Protein AF-A0A9D8LK08-F1 (afdb_monomer)

Sequence (151 aa):
MNMELPARPKPGSAIVRPTIADCDIHPCLAKPSDILPYLPKRWQDHAMTYGMLPRHGYQSGPAYPKGQPDAARLDSWPPDGRPGSDLSFMQAQHLDANQVELGIMTVIAPAAGAAQNLDYSAALARALNEWQVAEWASKDSRLKASIVIPY

Structure (mmCIF, N/CA/C/O backbone):
data_AF-A0A9D8LK08-F1
#
_entry.id   AF-A0A9D8LK08-F1
#
loop_
_atom_site.group_PDB
_atom_site.id
_atom_site.type_symbol
_atom_site.label_atom_id
_atom_site.label_alt_id
_atom_site.label_comp_id
_atom_site.label_asym_id
_atom_site.label_entity_id
_atom_site.label_seq_id
_atom_site.pdbx_PDB_ins_code
_atom_site.Cartn_x
_atom_site.Cartn_y
_atom_site.Cartn_z
_atom_site.occupancy
_atom_site.B_iso_or_equiv
_atom_site.auth_seq_id
_atom_site.auth_comp_id
_atom_site.auth_asym_id
_atom_site.auth_atom_id
_atom_site.pdbx_PDB_model_num
ATOM 1 N N . MET A 1 1 ? -54.501 11.574 -9.245 1.00 49.50 1 MET A N 1
ATOM 2 C CA . MET A 1 1 ? -54.710 10.518 -8.234 1.00 49.50 1 MET A CA 1
ATOM 3 C C . MET A 1 1 ? -53.432 10.452 -7.416 1.00 49.50 1 MET A C 1
ATOM 5 O O . MET A 1 1 ? -52.406 10.098 -7.978 1.00 49.50 1 MET A O 1
ATOM 9 N N . ASN A 1 2 ? -53.456 10.920 -6.168 1.00 53.38 2 ASN A N 1
ATOM 10 C CA . ASN A 1 2 ? -52.272 10.924 -5.305 1.00 53.38 2 ASN A CA 1
ATOM 11 C C . ASN A 1 2 ? -52.217 9.588 -4.560 1.00 53.38 2 ASN A C 1
ATOM 13 O O . ASN A 1 2 ? -53.196 9.207 -3.926 1.00 53.38 2 ASN A O 1
ATOM 17 N N . MET A 1 3 ? -51.102 8.872 -4.687 1.00 61.22 3 MET A N 1
ATOM 18 C CA . MET A 1 3 ? -50.836 7.650 -3.930 1.00 61.22 3 MET A CA 1
ATOM 19 C C . MET A 1 3 ? -50.232 8.044 -2.582 1.00 61.22 3 MET A C 1
ATOM 21 O O . MET A 1 3 ? -49.134 8.599 -2.543 1.00 61.22 3 MET A O 1
ATOM 25 N N . GLU A 1 4 ? -50.935 7.768 -1.486 1.00 71.44 4 GLU A N 1
ATOM 26 C CA . GLU A 1 4 ? -50.334 7.831 -0.155 1.00 71.44 4 GLU A CA 1
ATOM 27 C C . GLU A 1 4 ? -49.356 6.664 0.003 1.00 71.44 4 GLU A C 1
ATOM 29 O O . GLU A 1 4 ? -49.727 5.494 -0.107 1.00 71.44 4 GLU A O 1
ATOM 34 N N . LEU A 1 5 ? -48.080 6.982 0.230 1.00 72.38 5 LEU A N 1
ATOM 35 C CA . LEU A 1 5 ? -47.084 5.980 0.587 1.00 72.38 5 LEU A CA 1
ATOM 36 C C . LEU A 1 5 ? -47.314 5.561 2.048 1.00 72.38 5 LEU A C 1
ATOM 38 O O . LEU A 1 5 ? -47.399 6.435 2.914 1.00 72.38 5 LEU A O 1
ATOM 42 N N . PRO A 1 6 ? -47.386 4.254 2.356 1.00 72.75 6 PRO A N 1
ATOM 43 C CA . PRO A 1 6 ? -47.571 3.797 3.724 1.00 72.75 6 PRO A CA 1
ATOM 44 C C . PRO A 1 6 ? -46.397 4.244 4.601 1.00 72.75 6 PRO A C 1
ATOM 46 O O . PRO A 1 6 ? -45.227 4.124 4.222 1.00 72.75 6 PRO A O 1
ATOM 49 N N . ALA A 1 7 ? -46.716 4.758 5.790 1.00 73.56 7 ALA A N 1
ATOM 50 C CA . ALA A 1 7 ? -45.722 5.197 6.757 1.00 73.56 7 ALA A CA 1
ATOM 51 C C . ALA A 1 7 ? -44.810 4.023 7.141 1.00 73.56 7 ALA A C 1
ATOM 53 O O . ALA A 1 7 ? -45.258 3.013 7.688 1.00 73.56 7 ALA A O 1
ATOM 54 N N . ARG A 1 8 ? -43.512 4.154 6.847 1.00 76.75 8 ARG A N 1
ATOM 55 C CA . ARG A 1 8 ? -42.510 3.160 7.240 1.00 76.75 8 ARG A CA 1
ATOM 56 C C . ARG A 1 8 ? -42.456 3.112 8.775 1.00 76.75 8 ARG A C 1
ATOM 58 O O . ARG A 1 8 ? -42.359 4.182 9.385 1.00 76.75 8 ARG A O 1
ATOM 65 N N . PRO A 1 9 ? -42.500 1.927 9.410 1.00 71.62 9 PRO A N 1
ATOM 66 C CA . PRO A 1 9 ? -42.365 1.823 10.856 1.00 71.62 9 PRO A CA 1
ATOM 67 C C . PRO A 1 9 ? -41.072 2.511 11.287 1.00 71.62 9 PRO A C 1
ATOM 69 O O . PRO A 1 9 ? -40.002 2.199 10.760 1.00 71.62 9 PRO A O 1
ATOM 72 N N . LYS A 1 10 ? -41.164 3.465 12.218 1.00 68.62 10 LYS A N 1
ATOM 73 C CA . LYS A 1 10 ? -39.965 4.022 12.844 1.00 68.62 10 LYS A CA 1
ATOM 74 C C . LYS A 1 10 ? -39.321 2.888 13.645 1.00 68.62 10 LYS A C 1
ATOM 76 O O . LYS A 1 10 ? -40.008 2.330 14.505 1.00 68.62 10 LYS A O 1
ATOM 81 N N . PRO A 1 11 ? -38.058 2.517 13.372 1.00 70.38 11 PRO A N 1
ATOM 82 C CA . PRO A 1 11 ? -37.368 1.574 14.231 1.00 70.38 11 PRO A CA 1
ATOM 83 C C . PRO A 1 11 ? -37.408 2.108 15.667 1.00 70.38 11 PRO A C 1
ATOM 85 O O . PRO A 1 11 ? -37.298 3.318 15.885 1.00 70.38 11 PRO A O 1
ATOM 88 N N . GLY A 1 12 ? -37.619 1.214 16.636 1.00 71.62 12 GLY A N 1
ATOM 89 C CA . GLY A 1 12 ? -37.541 1.572 18.050 1.00 71.62 12 GLY A CA 1
ATOM 90 C C . GLY A 1 12 ? -36.195 2.228 18.362 1.00 71.62 12 GLY A C 1
ATOM 91 O O . GLY A 1 12 ? -35.206 1.972 17.676 1.00 71.62 12 GLY A O 1
ATOM 92 N N . SER A 1 13 ? -36.167 3.090 19.381 1.00 70.38 13 SER A N 1
ATOM 93 C CA . SER A 1 13 ? -34.945 3.760 19.832 1.00 70.38 13 SER A CA 1
ATOM 94 C C . SER A 1 13 ? -33.899 2.718 20.241 1.00 70.38 13 SER A C 1
ATOM 96 O O . SER A 1 13 ? -33.948 2.174 21.343 1.00 70.38 13 SER A O 1
ATOM 98 N N . ALA A 1 14 ? -32.987 2.391 19.329 1.00 75.88 14 ALA A N 1
ATOM 99 C CA . ALA A 1 14 ? -3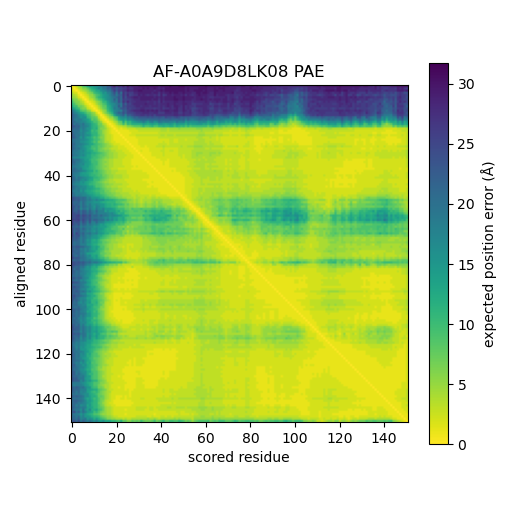1.812 1.594 19.626 1.00 75.88 14 ALA A CA 1
ATOM 100 C C . ALA A 1 14 ? -30.753 2.521 20.225 1.00 75.88 14 ALA A C 1
ATOM 102 O O . ALA A 1 14 ? -30.534 3.628 19.729 1.00 75.88 14 ALA A O 1
ATOM 103 N N . ILE A 1 15 ? -30.075 2.069 21.279 1.00 75.69 15 ILE A N 1
ATOM 104 C CA . ILE A 1 15 ? -28.880 2.754 21.769 1.00 75.69 15 ILE A CA 1
ATOM 105 C C . ILE A 1 15 ? -27.794 2.554 20.709 1.00 75.69 15 ILE A C 1
ATOM 107 O O . ILE A 1 15 ? -27.176 1.495 20.632 1.00 75.69 15 ILE A O 1
ATOM 111 N N . VAL A 1 16 ? -27.592 3.564 19.866 1.00 75.44 16 VAL A N 1
ATOM 112 C CA . VAL A 1 16 ? -26.506 3.599 18.885 1.00 75.44 16 VAL A CA 1
ATOM 113 C C . VAL A 1 16 ? -25.291 4.200 19.578 1.00 75.44 16 VAL A C 1
ATOM 115 O O . VAL A 1 16 ? -25.332 5.348 20.021 1.00 75.44 16 VAL A O 1
ATOM 118 N N . ARG A 1 17 ? -24.206 3.430 19.687 1.00 78.81 17 ARG A N 1
ATOM 119 C CA . ARG A 1 17 ? -22.899 3.999 20.027 1.00 78.81 17 ARG A CA 1
ATOM 120 C C . ARG A 1 17 ? -22.286 4.537 18.734 1.00 78.81 17 ARG A C 1
ATOM 122 O O . ARG A 1 17 ? -22.195 3.765 17.781 1.00 78.81 17 ARG A O 1
ATOM 129 N N . PRO A 1 18 ? -21.927 5.827 18.655 1.00 81.81 18 PRO A N 1
ATOM 130 C CA . PRO A 1 18 ? -21.263 6.353 17.472 1.00 81.81 18 PRO A CA 1
ATOM 131 C C . PRO A 1 18 ? -19.904 5.665 17.303 1.00 81.81 18 PRO A C 1
ATOM 133 O O . PRO A 1 18 ? -19.129 5.587 18.252 1.00 81.81 18 PRO A O 1
ATOM 136 N N . THR A 1 19 ? -19.646 5.164 16.099 1.00 88.81 19 THR A N 1
ATOM 137 C CA . THR A 1 19 ? -18.379 4.546 15.683 1.00 88.81 19 THR A CA 1
ATOM 138 C C . THR A 1 19 ? -17.724 5.408 14.611 1.00 88.81 19 THR A C 1
ATOM 140 O O . THR A 1 19 ? -18.429 6.082 13.854 1.00 88.81 19 THR A O 1
ATOM 143 N N . ILE A 1 20 ? -16.396 5.364 14.497 1.00 96.50 20 ILE A N 1
ATOM 144 C CA . ILE A 1 20 ? -15.676 6.089 13.445 1.00 96.50 20 ILE A CA 1
ATOM 145 C C . ILE A 1 20 ? -15.442 5.169 12.246 1.00 96.50 20 ILE A C 1
ATOM 147 O O . ILE A 1 20 ? -14.904 4.069 12.378 1.00 96.50 20 ILE A O 1
ATOM 151 N N . ALA A 1 21 ? -15.850 5.647 11.072 1.00 97.62 21 ALA A N 1
ATOM 152 C CA . ALA A 1 21 ? -15.441 5.100 9.789 1.00 97.62 21 ALA A CA 1
ATOM 153 C C . A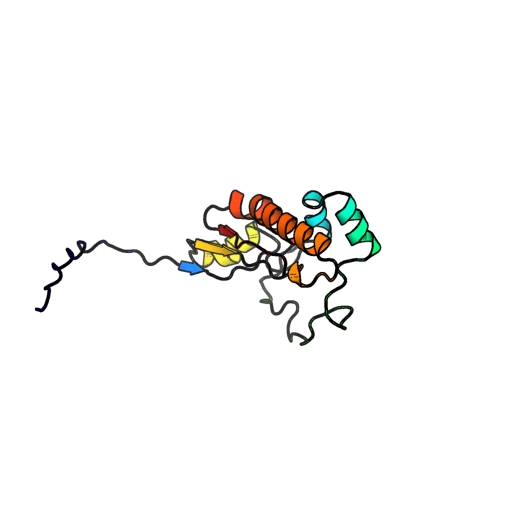LA A 1 21 ? -14.478 6.094 9.132 1.00 97.62 21 ALA A C 1
ATOM 155 O O . ALA A 1 21 ? -14.876 7.217 8.818 1.00 97.62 21 ALA A O 1
ATOM 156 N N . ASP A 1 22 ? -13.224 5.691 8.956 1.00 98.25 22 ASP A N 1
ATOM 157 C CA . ASP A 1 22 ? -12.233 6.458 8.213 1.00 98.25 22 ASP A CA 1
ATOM 158 C C . ASP A 1 22 ? -12.238 6.006 6.752 1.00 98.25 22 ASP A C 1
ATOM 160 O O . ASP A 1 22 ? -12.016 4.834 6.440 1.00 98.25 22 ASP A O 1
ATOM 164 N N . CYS A 1 23 ? -12.533 6.939 5.854 1.00 98.06 23 CYS A N 1
ATOM 165 C CA . CYS A 1 23 ? -12.667 6.667 4.432 1.00 98.06 23 CYS A CA 1
ATOM 166 C C . CYS A 1 23 ? -11.354 6.821 3.652 1.00 98.06 23 CYS A C 1
ATOM 168 O O . CYS A 1 23 ? -11.384 6.600 2.442 1.00 98.06 23 CYS A O 1
ATOM 170 N N . ASP A 1 24 ? -10.246 7.222 4.289 1.00 97.81 24 ASP A N 1
ATOM 171 C CA . ASP A 1 24 ? -9.008 7.533 3.570 1.00 97.81 24 ASP A CA 1
ATOM 172 C C . ASP A 1 24 ? -7.732 7.238 4.377 1.00 97.81 24 ASP A C 1
ATOM 174 O O . ASP A 1 24 ? -7.049 8.122 4.895 1.00 97.81 24 ASP A O 1
ATOM 178 N N . ILE A 1 25 ? -7.391 5.954 4.473 1.00 98.00 25 ILE A N 1
ATOM 179 C CA . ILE A 1 25 ? -6.169 5.475 5.121 1.00 98.00 25 ILE A CA 1
ATOM 180 C C . ILE A 1 25 ? -5.134 5.137 4.053 1.00 98.00 25 ILE A C 1
ATOM 182 O O . ILE A 1 25 ? -5.404 4.344 3.161 1.00 98.00 25 ILE A O 1
ATOM 186 N N . HIS A 1 26 ? -3.912 5.651 4.165 1.00 97.06 26 HIS A N 1
ATOM 187 C CA . HIS A 1 26 ? -2.857 5.407 3.176 1.00 97.06 26 HIS A CA 1
ATOM 188 C C . HIS A 1 26 ? -1.802 4.417 3.684 1.00 97.06 26 HIS A C 1
ATOM 190 O O . HIS A 1 26 ? -0.784 4.847 4.236 1.00 97.06 26 HIS A O 1
ATOM 196 N N . PRO A 1 27 ? -1.984 3.097 3.496 1.00 96.50 27 PRO A N 1
ATOM 197 C CA . PRO A 1 27 ? -0.879 2.173 3.669 1.00 96.50 27 PRO A CA 1
ATOM 198 C C . PRO A 1 27 ? 0.151 2.387 2.552 1.00 96.50 27 PRO A C 1
ATOM 200 O O . PRO A 1 27 ? -0.194 2.676 1.401 1.00 96.50 27 PRO A O 1
ATOM 203 N N . CYS A 1 28 ? 1.427 2.224 2.880 1.00 95.00 28 CYS A N 1
ATOM 204 C CA . CYS A 1 28 ? 2.519 2.304 1.919 1.00 95.00 28 CYS A CA 1
ATOM 205 C C . CYS A 1 28 ? 3.497 1.136 2.080 1.00 95.00 28 CYS A C 1
ATOM 207 O O . CYS A 1 28 ? 3.541 0.463 3.106 1.00 95.00 28 CYS A O 1
ATOM 209 N N . LEU A 1 29 ? 4.285 0.875 1.039 1.00 94.94 29 LEU A N 1
ATOM 210 C CA . LEU A 1 29 ? 5.372 -0.098 1.118 1.00 94.94 29 LEU A CA 1
ATOM 211 C C . LEU A 1 29 ? 6.487 0.459 2.014 1.00 94.94 29 LEU A C 1
ATOM 213 O O . LEU A 1 29 ? 6.890 1.613 1.836 1.00 94.94 29 LEU A O 1
ATOM 217 N N . ALA A 1 30 ? 7.036 -0.360 2.915 1.00 93.12 30 ALA A N 1
ATOM 218 C CA . ALA A 1 30 ? 8.200 0.032 3.711 1.00 93.12 30 ALA A CA 1
ATOM 219 C C . ALA A 1 30 ? 9.427 0.225 2.811 1.00 93.12 30 ALA A C 1
ATOM 221 O O . ALA A 1 30 ? 10.182 1.189 2.959 1.00 93.12 30 ALA A O 1
ATOM 222 N N . LYS A 1 31 ? 9.595 -0.664 1.825 1.00 92.44 31 LYS A N 1
ATOM 223 C CA . LYS A 1 31 ? 10.636 -0.602 0.799 1.00 92.44 31 LYS A CA 1
ATOM 224 C C . LYS A 1 31 ? 10.032 -0.832 -0.587 1.00 92.44 31 LYS A C 1
ATOM 226 O O . LYS A 1 31 ? 9.123 -1.645 -0.737 1.00 92.44 31 LYS A O 1
ATOM 231 N N . PRO A 1 32 ? 10.586 -0.222 -1.651 1.00 90.88 32 PRO A N 1
ATOM 232 C CA . PRO A 1 32 ? 10.135 -0.496 -3.018 1.00 90.88 32 PRO A CA 1
ATOM 233 C C . PRO A 1 32 ? 10.175 -1.983 -3.403 1.00 90.88 32 PRO A C 1
ATOM 235 O O . PRO A 1 32 ? 9.377 -2.422 -4.223 1.00 90.88 32 PRO A O 1
ATOM 238 N N . SER A 1 33 ? 11.082 -2.766 -2.810 1.00 93.19 33 SER A N 1
ATOM 239 C CA . SER A 1 33 ? 11.215 -4.209 -3.042 1.00 93.19 33 SER A CA 1
ATOM 240 C C . SER A 1 33 ? 10.048 -5.045 -2.513 1.00 93.19 33 SER A C 1
ATOM 242 O O . SER A 1 33 ? 9.878 -6.176 -2.961 1.00 93.19 33 SER A O 1
ATOM 244 N N . ASP A 1 34 ? 9.241 -4.518 -1.591 1.00 95.31 34 ASP A N 1
ATOM 245 C CA . ASP A 1 34 ? 8.199 -5.293 -0.903 1.00 95.31 34 ASP A CA 1
ATOM 246 C C . ASP A 1 34 ? 7.040 -5.673 -1.835 1.00 95.31 34 ASP A C 1
ATOM 248 O O . ASP A 1 34 ? 6.278 -6.590 -1.547 1.00 95.31 34 A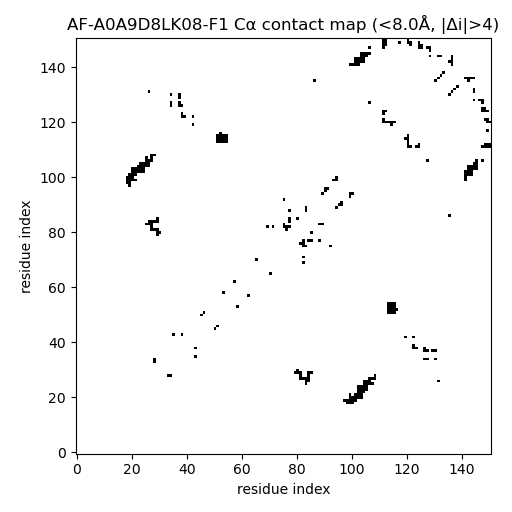SP A O 1
ATOM 252 N N . ILE A 1 35 ? 6.938 -5.019 -2.996 1.00 96.44 35 ILE A N 1
ATOM 253 C CA . ILE A 1 35 ? 5.960 -5.371 -4.030 1.00 96.44 35 ILE A CA 1
ATOM 254 C C . ILE A 1 35 ? 6.410 -6.544 -4.910 1.00 96.44 35 ILE A C 1
ATOM 256 O O . ILE A 1 35 ? 5.585 -7.168 -5.576 1.00 96.44 35 ILE A O 1
ATOM 260 N N . LEU A 1 36 ? 7.712 -6.857 -4.944 1.00 96.56 36 LEU A N 1
ATOM 261 C CA . LEU A 1 36 ? 8.272 -7.856 -5.859 1.00 96.56 36 LEU A CA 1
ATOM 262 C C . LEU A 1 36 ? 7.649 -9.255 -5.703 1.00 96.56 36 LEU A C 1
ATOM 264 O O . LEU A 1 36 ? 7.364 -9.855 -6.741 1.00 96.56 36 LEU A O 1
ATOM 268 N N . PRO A 1 37 ? 7.369 -9.772 -4.486 1.00 98.12 37 PRO A N 1
ATOM 269 C CA . PRO A 1 37 ? 6.707 -11.071 -4.315 1.00 98.12 37 PRO A CA 1
ATOM 270 C C . PRO A 1 37 ? 5.328 -11.161 -4.984 1.00 98.12 37 PRO A C 1
ATOM 272 O O . PRO A 1 37 ? 4.892 -12.249 -5.350 1.00 98.12 37 PRO A O 1
ATOM 275 N N . TYR A 1 38 ? 4.666 -10.019 -5.182 1.00 98.25 38 TYR A N 1
ATOM 276 C CA . TYR A 1 38 ? 3.328 -9.908 -5.763 1.00 98.25 38 TYR A CA 1
ATOM 277 C C . TYR A 1 38 ? 3.350 -9.659 -7.281 1.00 98.25 38 TYR A C 1
ATOM 279 O O . TYR A 1 38 ? 2.305 -9.663 -7.935 1.00 98.25 38 TYR A O 1
ATOM 287 N N . LEU A 1 39 ? 4.536 -9.461 -7.867 1.00 97.88 39 LEU A N 1
ATOM 288 C CA . LEU A 1 39 ? 4.718 -9.251 -9.301 1.00 97.88 39 LEU A CA 1
ATOM 289 C C . LEU A 1 39 ? 5.146 -10.543 -10.013 1.00 97.88 39 LEU A C 1
ATOM 291 O O . LEU A 1 39 ? 6.054 -11.234 -9.550 1.00 97.88 39 LEU A O 1
ATOM 295 N N . PRO A 1 40 ? 4.598 -10.839 -11.207 1.00 98.06 40 PRO A N 1
ATOM 296 C CA . PRO A 1 40 ? 5.160 -11.855 -12.092 1.00 98.06 40 PRO A CA 1
ATOM 297 C C . PRO A 1 40 ? 6.628 -11.563 -12.432 1.00 98.06 40 PRO A C 1
ATOM 299 O O . PRO A 1 40 ? 6.999 -10.405 -12.626 1.00 98.06 40 PRO A O 1
ATOM 302 N N . LYS A 1 41 ? 7.449 -12.608 -12.607 1.00 97.94 41 LYS A N 1
ATOM 303 C CA . LYS A 1 41 ? 8.903 -12.483 -12.834 1.00 97.94 41 LYS A CA 1
ATOM 304 C C . LYS A 1 41 ? 9.284 -11.474 -13.929 1.00 97.94 41 LYS A C 1
ATOM 306 O O . LYS A 1 41 ? 10.106 -10.601 -13.679 1.00 97.94 41 LYS A O 1
ATOM 311 N N . ARG A 1 42 ? 8.611 -11.502 -15.089 1.00 97.75 42 ARG A N 1
ATOM 312 C CA . ARG A 1 42 ? 8.846 -10.536 -16.186 1.00 97.75 42 ARG A CA 1
ATOM 313 C C . ARG A 1 42 ? 8.726 -9.068 -15.753 1.00 97.75 42 ARG A C 1
ATOM 315 O O . ARG A 1 42 ? 9.393 -8.205 -16.311 1.00 97.75 42 ARG A O 1
ATOM 322 N N . TRP A 1 43 ? 7.852 -8.785 -14.787 1.00 97.56 43 TRP A N 1
ATOM 323 C CA . TRP A 1 43 ? 7.589 -7.437 -14.295 1.00 97.56 43 TRP A CA 1
ATOM 324 C C . TRP A 1 43 ? 8.512 -7.037 -13.160 1.00 97.56 43 TRP A C 1
ATOM 326 O O . TRP A 1 43 ? 8.835 -5.860 -13.054 1.00 97.56 43 TRP A O 1
ATOM 336 N N . GLN A 1 44 ? 9.003 -8.002 -12.384 1.00 97.38 44 GLN A N 1
ATOM 337 C CA . GLN A 1 44 ? 10.141 -7.768 -11.500 1.00 97.38 44 GLN A CA 1
ATOM 338 C C . GLN A 1 44 ? 11.365 -7.336 -12.326 1.00 97.38 44 GLN A C 1
ATOM 340 O O . GLN A 1 44 ? 11.964 -6.306 -12.037 1.00 97.38 44 GLN A O 1
ATOM 345 N N . ASP A 1 45 ? 11.675 -8.063 -13.406 1.00 97.25 45 ASP A N 1
ATOM 346 C CA . ASP A 1 45 ? 12.809 -7.756 -14.292 1.00 97.25 45 ASP A CA 1
ATOM 347 C C . ASP A 1 45 ? 12.650 -6.393 -14.981 1.00 97.25 45 ASP A C 1
ATOM 349 O O . ASP A 1 45 ? 13.593 -5.601 -15.038 1.00 97.25 45 ASP A O 1
ATOM 353 N N . HIS A 1 46 ? 11.437 -6.080 -15.450 1.00 95.50 46 HIS A N 1
ATOM 354 C CA . HIS A 1 46 ? 11.105 -4.760 -15.987 1.00 95.50 46 HIS A CA 1
ATOM 355 C C . HIS A 1 46 ? 11.323 -3.650 -14.952 1.00 95.50 46 HIS A C 1
ATOM 357 O O . HIS A 1 46 ? 12.002 -2.672 -15.251 1.00 95.50 46 HIS A O 1
ATOM 363 N N . ALA A 1 47 ? 10.792 -3.809 -13.736 1.00 93.50 47 ALA A N 1
ATOM 364 C CA . ALA A 1 47 ? 10.919 -2.820 -12.670 1.00 93.50 47 ALA A CA 1
ATOM 365 C C . ALA A 1 47 ? 12.385 -2.584 -12.276 1.00 93.50 47 ALA A C 1
ATOM 367 O O . ALA A 1 47 ? 12.784 -1.442 -12.065 1.00 93.50 47 ALA A O 1
ATOM 368 N N . MET A 1 48 ? 13.199 -3.642 -12.221 1.00 93.62 48 MET A N 1
ATOM 369 C CA . MET A 1 48 ? 14.630 -3.548 -11.912 1.00 93.62 48 MET A CA 1
ATOM 370 C C . MET A 1 48 ? 15.437 -2.882 -13.033 1.00 93.62 48 MET A C 1
ATOM 372 O O . MET A 1 48 ? 16.420 -2.204 -12.754 1.00 93.62 48 MET A O 1
ATOM 376 N N . THR A 1 49 ? 15.026 -3.063 -14.291 1.00 94.19 49 THR A N 1
ATOM 377 C CA . THR A 1 49 ? 15.733 -2.511 -15.459 1.00 94.19 49 THR A CA 1
ATOM 378 C C . THR A 1 49 ? 15.334 -1.062 -15.746 1.00 94.19 49 THR A C 1
ATOM 380 O O . THR A 1 49 ? 16.187 -0.237 -16.062 1.00 94.19 49 THR A O 1
ATOM 383 N N . TYR A 1 50 ? 14.040 -0.745 -15.651 1.00 90.25 50 TYR A N 1
ATOM 384 C CA . TYR A 1 50 ? 13.468 0.517 -16.136 1.00 90.25 50 TYR A CA 1
ATOM 385 C C . TYR A 1 50 ? 12.810 1.369 -15.042 1.00 90.25 50 TYR A C 1
ATOM 387 O O . TYR A 1 50 ? 12.554 2.554 -15.258 1.00 90.25 50 TYR A O 1
ATOM 395 N N . GLY A 1 51 ? 12.519 0.804 -13.868 1.00 87.75 51 GLY A N 1
ATOM 396 C CA . GLY A 1 51 ? 11.726 1.476 -12.841 1.00 87.75 51 GLY A CA 1
ATOM 397 C C . GLY A 1 51 ? 10.257 1.652 -13.248 1.00 87.75 51 GLY A C 1
ATOM 398 O O . GLY A 1 51 ? 9.687 0.819 -13.948 1.00 87.75 51 GLY A O 1
ATOM 399 N N . MET A 1 52 ? 9.621 2.729 -12.770 1.00 83.88 52 MET A N 1
ATOM 400 C CA . MET A 1 52 ? 8.186 2.984 -12.988 1.00 83.88 52 MET A CA 1
ATOM 401 C C . MET A 1 52 ? 7.855 3.675 -14.317 1.00 83.88 52 MET A C 1
ATOM 403 O O . MET A 1 52 ? 6.738 3.528 -14.798 1.00 83.88 52 MET A O 1
ATOM 407 N N . LEU A 1 53 ? 8.796 4.447 -14.876 1.00 87.12 53 LEU A N 1
ATOM 408 C CA . LEU A 1 53 ? 8.601 5.343 -16.028 1.00 87.12 53 LEU A CA 1
ATOM 409 C C . LEU A 1 53 ? 7.234 6.063 -16.007 1.00 87.12 53 LEU A C 1
ATOM 411 O O . LEU A 1 53 ? 6.288 5.626 -16.669 1.00 87.12 53 LEU A O 1
ATOM 415 N N . PRO A 1 54 ? 7.101 7.155 -15.232 1.00 83.94 54 PRO A N 1
ATOM 416 C CA . PRO A 1 54 ? 5.825 7.835 -15.068 1.00 83.94 54 PRO A CA 1
ATOM 417 C C . PRO A 1 54 ? 5.369 8.575 -16.338 1.00 83.94 54 PRO A C 1
ATOM 419 O O . PRO A 1 54 ? 6.177 9.040 -17.143 1.00 83.94 54 PRO A O 1
ATOM 422 N N . ARG A 1 55 ? 4.055 8.768 -16.503 1.00 82.38 55 ARG A N 1
ATOM 423 C CA . ARG A 1 55 ? 3.428 9.582 -17.573 1.00 82.38 55 ARG A CA 1
ATOM 424 C C . ARG A 1 55 ? 3.631 11.102 -17.407 1.00 82.38 55 ARG A C 1
ATOM 426 O O . ARG A 1 55 ? 2.814 11.892 -17.868 1.00 82.38 55 ARG A O 1
ATOM 433 N N . HIS A 1 56 ? 4.697 11.533 -16.741 1.00 81.94 56 HIS A N 1
ATOM 434 C CA . HIS A 1 56 ? 5.031 12.942 -16.552 1.00 81.94 56 HIS A CA 1
ATOM 435 C C . HIS A 1 56 ? 6.523 13.189 -16.777 1.00 81.94 56 HIS A C 1
ATOM 437 O O . HIS A 1 56 ? 7.340 12.288 -16.612 1.00 81.94 56 HIS A O 1
ATOM 443 N N . GLY A 1 57 ? 6.885 14.431 -17.107 1.00 81.19 57 GLY A N 1
ATOM 444 C CA . GLY A 1 57 ? 8.275 14.811 -17.393 1.00 81.19 57 GLY A CA 1
ATOM 445 C C . GLY A 1 57 ? 9.210 14.809 -16.178 1.00 81.19 57 GLY A C 1
ATOM 446 O O . GLY A 1 57 ? 10.421 14.911 -16.345 1.00 81.19 57 GLY A O 1
ATOM 447 N N . TYR A 1 58 ? 8.677 14.697 -14.958 1.00 79.44 58 TYR A N 1
ATOM 448 C CA . TYR A 1 58 ? 9.497 14.629 -13.749 1.00 79.44 58 TYR A CA 1
ATOM 449 C C . TYR A 1 58 ? 10.119 13.240 -13.595 1.00 79.44 58 TYR A C 1
ATOM 451 O O . TYR A 1 58 ? 9.412 12.235 -13.562 1.00 79.44 58 TYR A O 1
ATOM 459 N N . GLN A 1 59 ? 11.443 13.188 -13.461 1.00 69.25 59 GLN A N 1
ATOM 460 C CA . GLN A 1 59 ? 12.170 11.941 -13.220 1.00 69.25 59 GLN A CA 1
ATOM 461 C C . GLN A 1 59 ? 12.007 11.446 -11.774 1.00 69.25 59 GLN A C 1
ATOM 463 O O . GLN A 1 59 ? 12.033 10.244 -11.520 1.00 69.25 59 GLN A O 1
ATOM 468 N N . SER A 1 60 ? 11.816 12.367 -10.824 1.00 74.00 60 SER A N 1
ATOM 469 C CA . SER A 1 60 ? 11.618 12.065 -9.406 1.00 74.00 60 SER A CA 1
ATOM 470 C C . SER A 1 60 ? 10.896 13.199 -8.683 1.00 74.00 60 SER A C 1
ATOM 472 O O . SER A 1 60 ? 11.031 14.360 -9.067 1.00 74.00 60 SER A O 1
ATOM 474 N N . GLY A 1 61 ? 10.232 12.864 -7.576 1.00 75.25 61 GLY A N 1
ATOM 475 C CA . GLY A 1 61 ? 9.585 13.831 -6.691 1.00 75.25 61 GLY A CA 1
ATOM 476 C C . GLY A 1 61 ? 8.220 14.317 -7.195 1.00 75.25 61 GLY A C 1
ATOM 477 O O . GLY A 1 61 ? 7.858 14.099 -8.353 1.00 75.25 61 GLY A O 1
ATOM 478 N N . PRO A 1 62 ? 7.423 14.944 -6.315 1.00 77.44 62 PRO A N 1
ATOM 479 C CA . PRO A 1 62 ? 6.130 15.490 -6.697 1.00 77.44 62 PRO A CA 1
ATOM 480 C C . PRO A 1 62 ? 6.307 16.758 -7.540 1.00 77.44 62 PRO A C 1
ATOM 482 O O . PRO A 1 62 ? 7.212 17.552 -7.295 1.00 77.44 62 PRO A O 1
ATOM 485 N N . ALA A 1 63 ? 5.372 17.007 -8.461 1.00 81.88 63 ALA A N 1
ATOM 486 C CA . ALA A 1 63 ? 5.304 18.268 -9.212 1.00 81.88 63 ALA A CA 1
ATOM 487 C C . ALA A 1 63 ? 5.197 19.502 -8.290 1.00 81.88 63 ALA A C 1
ATOM 489 O O . ALA A 1 63 ? 5.631 20.595 -8.645 1.00 81.88 63 ALA A O 1
ATOM 490 N N . TYR A 1 64 ? 4.643 19.300 -7.091 1.00 85.44 64 TYR A N 1
ATOM 491 C CA . TYR A 1 64 ? 4.515 20.302 -6.042 1.00 85.44 64 TYR A CA 1
ATOM 492 C C . TYR A 1 64 ? 5.243 19.822 -4.780 1.00 85.44 64 TYR A C 1
ATOM 494 O O . TYR A 1 64 ? 4.745 18.909 -4.107 1.00 85.44 64 TYR A O 1
ATOM 502 N N . PRO A 1 65 ? 6.404 20.413 -4.445 1.00 82.69 65 PRO A N 1
ATOM 503 C CA . PRO A 1 65 ? 7.143 20.086 -3.232 1.00 82.69 65 PRO A CA 1
ATOM 504 C C . PRO A 1 65 ? 6.281 20.240 -1.976 1.00 82.69 65 PRO A C 1
ATOM 506 O O . PRO A 1 65 ? 5.436 21.132 -1.883 1.00 82.69 65 PRO A O 1
ATOM 509 N N . LYS A 1 66 ? 6.498 19.363 -0.996 1.00 85.88 66 LYS A N 1
ATOM 510 C CA . LYS A 1 66 ? 5.812 19.410 0.300 1.00 85.88 66 LYS A CA 1
ATOM 511 C C . LYS A 1 66 ? 6.727 20.057 1.336 1.00 85.88 66 LYS A C 1
ATOM 513 O O . LYS A 1 66 ? 7.929 19.820 1.328 1.00 85.88 66 LYS A O 1
ATOM 518 N N . GLY A 1 67 ? 6.147 20.854 2.236 1.00 88.12 67 GLY A N 1
ATOM 519 C CA . GLY A 1 67 ? 6.887 21.508 3.324 1.00 88.12 67 GLY A CA 1
ATOM 520 C C . GLY A 1 67 ? 7.338 20.556 4.439 1.00 88.12 67 GLY A C 1
ATOM 521 O O . GLY A 1 67 ? 8.130 20.950 5.285 1.00 88.12 67 GLY A O 1
ATOM 522 N N . GLN A 1 68 ? 6.836 19.319 4.438 1.00 88.81 68 GLN A N 1
ATOM 523 C CA . GLN A 1 68 ? 7.252 18.230 5.321 1.00 88.81 68 GLN A CA 1
ATOM 524 C C . GLN A 1 68 ? 7.464 16.960 4.485 1.00 88.81 68 GLN A C 1
ATOM 526 O O . GLN A 1 68 ? 6.710 16.759 3.520 1.00 88.81 68 GLN A O 1
ATOM 531 N N . PRO A 1 69 ? 8.445 16.104 4.828 1.00 88.00 69 PRO A N 1
ATOM 532 C CA . PRO A 1 69 ? 8.618 14.803 4.187 1.00 88.00 69 PRO A CA 1
ATOM 533 C C . PRO A 1 69 ? 7.300 14.016 4.184 1.00 88.00 69 PRO A C 1
ATOM 535 O O . PRO A 1 69 ? 6.622 13.924 5.205 1.00 88.00 69 PRO A O 1
ATOM 538 N N . ASP A 1 70 ? 6.896 13.528 3.010 1.00 87.00 70 ASP A N 1
ATOM 539 C CA . ASP A 1 70 ? 5.625 12.821 2.775 1.00 87.00 70 ASP A CA 1
ATOM 540 C C . ASP A 1 70 ? 4.342 13.555 3.204 1.00 87.00 70 ASP A C 1
ATOM 542 O O . ASP A 1 70 ? 3.282 12.945 3.295 1.00 87.00 70 ASP A O 1
ATOM 546 N N . ALA A 1 71 ? 4.414 14.874 3.436 1.00 89.88 71 ALA A N 1
ATOM 547 C CA . ALA A 1 71 ? 3.333 15.652 4.050 1.00 89.88 71 ALA A CA 1
ATOM 548 C C . ALA A 1 71 ? 2.801 15.016 5.353 1.00 89.88 71 ALA A C 1
ATOM 550 O O . ALA A 1 71 ? 1.645 15.218 5.727 1.00 89.88 71 ALA A O 1
ATOM 551 N N . ALA A 1 72 ? 3.649 14.243 6.031 1.00 92.50 72 ALA A N 1
ATOM 552 C CA . ALA A 1 72 ? 3.266 13.414 7.155 1.00 92.50 72 ALA A CA 1
ATOM 553 C C . ALA A 1 72 ? 3.415 14.155 8.489 1.00 92.50 72 ALA A C 1
ATOM 555 O O . ALA A 1 72 ? 4.168 15.125 8.618 1.00 92.50 72 ALA A O 1
ATOM 556 N N . ARG A 1 73 ? 2.717 13.660 9.515 1.00 92.62 73 ARG A N 1
ATOM 557 C CA . ARG A 1 73 ? 2.941 14.080 10.903 1.00 92.62 73 ARG A CA 1
ATOM 558 C C . ARG A 1 73 ? 4.343 13.668 11.365 1.00 92.62 73 ARG A C 1
ATOM 560 O O . ARG A 1 73 ? 4.821 12.590 11.014 1.00 92.62 73 ARG A O 1
ATOM 567 N N . LEU A 1 74 ? 4.976 14.487 12.204 1.00 92.50 74 LEU A N 1
ATOM 568 C CA . LEU A 1 74 ? 6.337 14.230 12.700 1.00 92.50 74 LEU A CA 1
ATOM 569 C C . LEU A 1 74 ? 6.447 12.944 13.534 1.00 92.50 74 LEU A C 1
ATOM 571 O O . LEU A 1 74 ? 7.480 12.289 13.501 1.00 92.50 74 LEU A O 1
ATOM 575 N N . ASP A 1 75 ? 5.384 12.566 14.241 1.00 93.06 75 ASP A N 1
ATOM 576 C CA . ASP A 1 75 ? 5.316 11.362 15.074 1.00 93.06 75 ASP A CA 1
ATOM 577 C C . ASP A 1 75 ? 4.806 10.122 14.323 1.00 93.06 75 ASP A C 1
ATOM 579 O O . ASP A 1 75 ? 4.657 9.065 14.924 1.00 93.06 75 ASP A O 1
ATOM 583 N N . SER A 1 76 ? 4.551 10.234 13.013 1.00 94.31 76 SER A N 1
ATOM 584 C CA . SER A 1 76 ? 4.012 9.132 12.201 1.00 94.31 76 SER A CA 1
ATOM 585 C C . SER A 1 76 ? 5.074 8.239 11.545 1.00 94.31 76 SER A C 1
ATOM 587 O O . SER A 1 76 ? 4.739 7.339 10.778 1.00 94.31 76 SER A O 1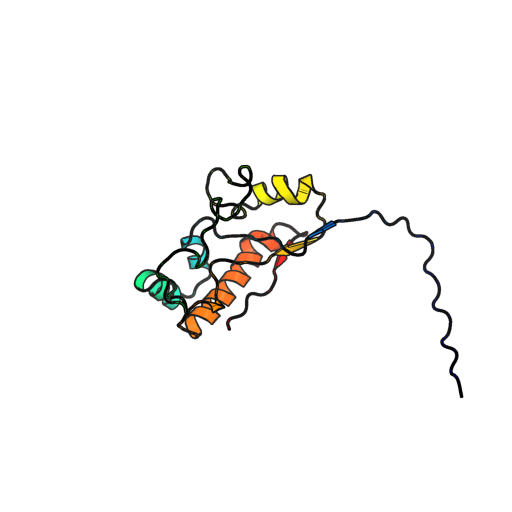
ATOM 589 N N . TRP A 1 77 ? 6.354 8.490 11.825 1.00 94.25 77 TRP A N 1
ATOM 590 C CA . TRP A 1 77 ? 7.483 7.762 11.248 1.00 94.25 77 TRP A CA 1
ATOM 591 C C . TRP A 1 77 ? 7.834 6.547 12.119 1.00 94.25 77 TRP A C 1
ATOM 593 O O . TRP A 1 77 ? 8.292 6.741 13.248 1.00 94.25 77 TRP A O 1
ATOM 603 N N . PRO A 1 78 ? 7.640 5.305 11.632 1.00 92.12 78 PRO A N 1
ATOM 604 C CA . PRO A 1 78 ? 8.062 4.120 12.369 1.00 92.12 78 PRO A CA 1
ATOM 605 C C . PRO A 1 78 ? 9.600 4.010 12.387 1.00 92.12 78 PRO A C 1
ATOM 607 O O . PRO A 1 78 ? 10.259 4.594 11.522 1.00 92.12 78 PRO A O 1
ATOM 610 N N . PRO A 1 79 ? 10.190 3.237 13.324 1.00 86.81 79 PRO A N 1
ATOM 611 C CA . PRO A 1 79 ? 11.643 3.059 13.405 1.00 86.81 79 PRO A CA 1
ATOM 612 C C . PRO A 1 79 ? 12.280 2.573 12.096 1.00 86.81 79 PRO A C 1
ATOM 614 O O . PRO A 1 79 ? 13.345 3.054 11.720 1.00 86.81 79 PRO A O 1
ATOM 617 N N . ASP A 1 80 ? 11.594 1.669 11.390 1.00 85.94 80 ASP A N 1
ATOM 618 C CA . ASP A 1 80 ? 12.066 1.042 10.156 1.00 85.94 80 ASP A CA 1
ATOM 619 C C . ASP A 1 80 ? 11.049 1.225 9.017 1.00 85.94 80 ASP A C 1
ATOM 621 O O . ASP A 1 80 ? 10.360 0.285 8.621 1.00 85.94 80 ASP A O 1
ATOM 625 N N . GLY A 1 81 ? 10.935 2.436 8.462 1.00 90.38 81 GLY A N 1
ATOM 626 C CA . GLY A 1 81 ? 10.116 2.653 7.267 1.00 90.38 81 GLY A CA 1
ATOM 627 C C . GLY A 1 81 ? 9.596 4.074 7.086 1.00 90.38 81 GLY A C 1
ATOM 628 O O . GLY A 1 81 ? 10.196 5.052 7.526 1.00 90.38 81 GLY A O 1
ATOM 629 N N . ARG A 1 82 ? 8.464 4.173 6.387 1.00 92.69 82 ARG A N 1
ATOM 630 C CA . ARG A 1 82 ? 7.742 5.421 6.102 1.00 92.69 82 ARG A CA 1
ATOM 631 C C . ARG A 1 82 ? 6.398 5.460 6.837 1.00 92.69 82 ARG A C 1
ATOM 633 O O . ARG A 1 82 ? 5.886 4.408 7.229 1.00 92.69 82 ARG A O 1
ATOM 640 N N . PRO A 1 83 ? 5.785 6.638 7.007 1.00 94.94 83 PRO A N 1
ATOM 641 C CA . PRO A 1 83 ? 4.438 6.740 7.552 1.00 94.94 83 PRO A CA 1
ATOM 642 C C . PRO A 1 83 ? 3.443 5.866 6.787 1.00 94.94 83 PRO A C 1
ATOM 644 O O . PRO A 1 83 ? 3.384 5.908 5.561 1.00 94.94 83 PRO A O 1
ATOM 647 N N . GLY A 1 84 ? 2.687 5.045 7.517 1.00 95.69 84 GLY A N 1
ATOM 648 C CA . GLY A 1 84 ? 1.743 4.091 6.929 1.00 95.69 84 GLY A CA 1
ATOM 649 C C . GLY A 1 84 ? 2.372 2.801 6.390 1.00 95.69 84 GLY A C 1
ATOM 650 O O . GLY A 1 84 ? 1.679 2.057 5.709 1.00 95.69 84 GLY A O 1
ATOM 651 N N . SER A 1 85 ? 3.648 2.511 6.668 1.00 96.50 85 SER A N 1
ATOM 652 C CA . SER A 1 85 ? 4.289 1.258 6.221 1.00 96.50 85 SER A CA 1
ATOM 653 C C . SER A 1 85 ? 4.268 0.106 7.226 1.00 96.50 85 SER A C 1
ATOM 655 O O . SER A 1 85 ? 4.569 -1.024 6.850 1.00 96.50 85 SER A O 1
ATOM 657 N N . ASP A 1 86 ? 3.885 0.370 8.476 1.00 96.62 86 ASP A N 1
ATOM 658 C CA . ASP A 1 86 ? 3.833 -0.629 9.543 1.00 96.62 86 ASP A CA 1
ATOM 659 C C . ASP A 1 86 ? 2.410 -0.746 10.106 1.00 96.62 86 ASP A C 1
ATOM 661 O O . ASP A 1 86 ? 1.816 0.244 10.551 1.00 96.62 86 ASP A O 1
ATOM 665 N N . LEU A 1 87 ? 1.857 -1.962 10.075 1.00 97.31 87 LEU A N 1
ATOM 666 C CA . LEU A 1 87 ? 0.495 -2.232 10.536 1.00 97.31 87 LEU A CA 1
ATOM 667 C C . LEU A 1 87 ? 0.344 -2.008 12.043 1.00 97.31 87 LEU A C 1
ATOM 669 O O . LEU A 1 87 ? -0.633 -1.394 12.460 1.00 97.31 87 LEU A O 1
ATOM 673 N N . SER A 1 88 ? 1.301 -2.466 12.852 1.00 97.00 88 SER A N 1
ATOM 674 C CA . SER A 1 88 ? 1.224 -2.344 14.315 1.00 97.00 88 SER A CA 1
ATOM 675 C C . SER A 1 88 ? 1.269 -0.875 14.734 1.00 97.00 88 SER A C 1
ATOM 677 O O . SER A 1 88 ? 0.536 -0.438 15.620 1.00 97.00 88 SER A O 1
ATOM 679 N N . PHE A 1 89 ? 2.098 -0.088 14.050 1.00 97.00 89 PHE A N 1
ATOM 680 C CA . PHE A 1 89 ? 2.199 1.348 14.245 1.00 97.00 89 PHE A CA 1
ATOM 681 C C . PHE A 1 89 ? 0.900 2.053 13.845 1.00 97.00 89 PHE A C 1
ATOM 683 O O . PHE A 1 89 ? 0.399 2.877 14.605 1.00 97.00 89 PHE A O 1
ATOM 690 N N . MET A 1 90 ? 0.296 1.686 12.708 1.00 97.06 90 MET A N 1
ATOM 691 C CA . MET A 1 90 ? -1.009 2.215 12.293 1.00 97.06 90 MET A CA 1
ATOM 692 C C . MET A 1 90 ? -2.126 1.854 13.282 1.00 97.06 90 MET A C 1
ATOM 694 O O . MET A 1 90 ? -2.958 2.706 13.602 1.00 97.06 90 MET A O 1
ATOM 698 N N . GLN A 1 91 ? -2.136 0.619 13.786 1.00 98.00 91 GLN A N 1
ATOM 699 C CA . GLN A 1 91 ? -3.085 0.170 14.801 1.00 98.00 91 GLN A CA 1
ATOM 700 C C . GLN A 1 91 ? -2.983 1.044 16.051 1.00 98.00 91 GLN A C 1
ATOM 702 O O . GLN A 1 91 ? -3.966 1.678 16.425 1.00 98.00 91 GLN A O 1
ATOM 707 N N . ALA A 1 92 ? -1.783 1.183 16.619 1.00 97.31 92 ALA A N 1
ATOM 708 C CA . ALA A 1 92 ? -1.573 1.951 17.841 1.00 97.31 92 ALA A CA 1
ATOM 709 C C . ALA A 1 92 ? -1.817 3.462 17.662 1.00 97.31 92 ALA A C 1
ATOM 711 O O . ALA A 1 92 ? -2.522 4.078 18.459 1.00 97.31 92 ALA A O 1
ATOM 712 N N . GLN A 1 93 ? -1.242 4.071 16.621 1.00 95.44 93 GLN A N 1
ATOM 713 C CA . GLN A 1 93 ? -1.289 5.520 16.389 1.00 95.44 93 GLN A CA 1
ATOM 714 C C . GLN A 1 93 ? -2.678 6.006 15.974 1.00 95.44 93 GLN A C 1
ATOM 716 O O . GLN A 1 93 ? -3.054 7.139 16.289 1.00 95.44 93 GLN A O 1
ATOM 721 N N . HIS A 1 94 ? -3.393 5.204 15.183 1.00 96.38 94 HIS A N 1
ATOM 722 C CA . HIS A 1 94 ? -4.578 5.664 14.469 1.00 96.38 94 HIS A CA 1
ATOM 723 C C . HIS A 1 94 ? -5.816 4.850 14.805 1.00 96.38 94 HIS A C 1
ATOM 725 O O . HIS A 1 94 ? -6.778 5.417 15.322 1.00 96.38 94 HIS A O 1
ATOM 731 N N . LEU A 1 95 ? -5.803 3.542 14.539 1.00 97.88 95 LEU A N 1
ATOM 732 C CA . LEU A 1 95 ? -7.027 2.743 14.631 1.00 97.88 95 LEU A CA 1
ATOM 733 C C . LEU A 1 95 ? -7.523 2.623 16.077 1.00 97.88 95 LEU A C 1
ATOM 735 O O . LEU A 1 95 ? -8.696 2.865 16.348 1.00 97.88 95 LEU A O 1
ATOM 739 N N . ASP A 1 96 ? -6.629 2.301 17.010 1.00 97.75 96 ASP A N 1
ATOM 740 C CA . ASP A 1 96 ? -6.953 2.107 18.424 1.00 97.75 96 ASP A CA 1
ATOM 741 C C . ASP A 1 96 ? -7.140 3.455 19.131 1.00 97.75 96 ASP A C 1
ATOM 743 O O . ASP A 1 96 ? -8.147 3.671 19.807 1.00 97.75 96 ASP A O 1
ATOM 747 N N . ALA A 1 97 ? -6.209 4.395 18.922 1.00 96.38 97 ALA A N 1
ATOM 748 C CA . ALA A 1 97 ? -6.237 5.715 19.555 1.00 96.38 97 ALA A CA 1
ATOM 749 C C . ALA A 1 97 ? -7.499 6.526 19.213 1.00 96.38 97 ALA A C 1
ATOM 751 O O . ALA A 1 97 ? -7.978 7.294 20.048 1.00 96.38 97 ALA A O 1
ATOM 752 N N . ASN A 1 98 ? -8.048 6.341 18.008 1.00 95.56 98 ASN A N 1
ATOM 753 C CA . ASN A 1 98 ? -9.242 7.050 17.551 1.00 95.56 98 ASN A CA 1
ATOM 754 C C . ASN A 1 98 ? -10.498 6.169 17.517 1.00 95.56 98 ASN A C 1
ATOM 756 O O . ASN A 1 98 ? -11.525 6.651 17.058 1.00 95.56 98 ASN A O 1
ATOM 760 N N . GLN A 1 99 ? -10.451 4.917 17.993 1.00 95.88 99 GLN A N 1
ATOM 761 C CA . GLN A 1 99 ? -11.594 3.986 17.950 1.00 95.88 99 GLN A CA 1
ATOM 762 C C . GLN A 1 99 ? -12.203 3.880 16.536 1.00 95.88 99 GLN A C 1
ATOM 764 O O . GLN A 1 99 ? -13.412 4.016 16.332 1.00 95.88 99 GLN A O 1
ATOM 769 N N . VAL A 1 100 ? -11.335 3.695 15.536 1.00 97.88 100 VAL A N 1
ATOM 770 C CA . VAL A 1 100 ? -11.752 3.444 14.153 1.00 97.88 100 VAL A CA 1
ATOM 771 C C . VAL A 1 100 ? -12.295 2.023 14.078 1.00 97.88 100 VAL A C 1
ATOM 773 O O . VAL A 1 100 ? -11.582 1.067 14.371 1.00 97.88 100 VAL A O 1
ATOM 776 N N . GLU A 1 101 ? -13.543 1.881 13.646 1.00 97.38 101 GLU A N 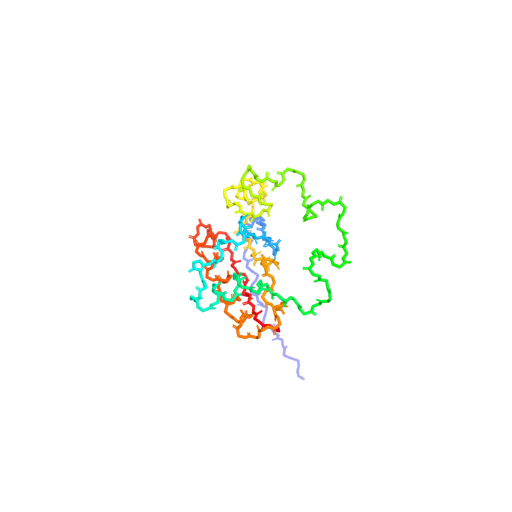1
ATOM 777 C CA . GLU A 1 101 ? -14.224 0.587 13.513 1.00 97.38 101 GLU A CA 1
ATOM 778 C C . GLU A 1 101 ? -14.203 0.079 12.062 1.00 97.38 101 GLU A C 1
ATOM 780 O O . GLU A 1 101 ? -14.258 -1.124 11.806 1.00 97.38 101 GLU A O 1
ATOM 785 N N . LEU A 1 102 ? -14.114 1.005 11.102 1.00 98.06 102 LEU A N 1
ATOM 786 C CA . LEU A 1 102 ? -14.026 0.735 9.670 1.00 98.06 102 LEU A CA 1
ATOM 787 C C . LEU A 1 102 ? -12.997 1.674 9.039 1.00 98.06 102 LEU A C 1
ATOM 789 O O . LEU A 1 102 ? -13.158 2.886 9.103 1.00 98.06 102 LEU A O 1
ATOM 793 N N . GLY A 1 103 ? -11.969 1.119 8.408 1.00 98.44 103 GLY A N 1
ATOM 794 C CA . GLY A 1 103 ? -10.947 1.875 7.691 1.00 98.44 103 GLY A CA 1
ATOM 795 C C . GLY A 1 103 ? -10.902 1.487 6.219 1.00 98.44 103 GLY A C 1
ATOM 796 O O . GLY A 1 103 ? -10.713 0.312 5.900 1.00 98.44 103 GLY A O 1
ATOM 797 N N . ILE A 1 104 ? -11.054 2.453 5.317 1.00 98.69 104 ILE A N 1
ATOM 798 C CA . ILE A 1 104 ? -10.881 2.248 3.877 1.00 98.69 104 ILE A CA 1
ATOM 799 C C . ILE A 1 104 ? -9.448 2.602 3.502 1.00 98.69 104 ILE A C 1
ATOM 801 O O . ILE A 1 104 ? -9.000 3.726 3.702 1.00 98.69 104 ILE A O 1
ATOM 805 N N . MET A 1 105 ? -8.726 1.628 2.958 1.00 98.62 105 MET A N 1
ATOM 806 C CA . MET A 1 105 ? -7.352 1.809 2.515 1.00 98.62 105 MET A CA 1
ATOM 807 C C . MET A 1 105 ? -7.309 2.342 1.084 1.00 98.62 105 MET A C 1
ATOM 809 O O . MET A 1 105 ? -7.896 1.742 0.182 1.00 98.62 105 MET A O 1
ATOM 813 N N . THR A 1 106 ? -6.551 3.412 0.875 1.00 97.38 106 THR A N 1
ATOM 814 C CA . THR A 1 106 ? -6.324 4.111 -0.391 1.00 97.38 106 THR A CA 1
ATOM 815 C C . THR A 1 106 ? -4.821 4.165 -0.670 1.00 97.38 106 THR A C 1
ATOM 817 O O . THR A 1 106 ? -4.108 5.048 -0.191 1.00 97.38 106 THR A O 1
ATOM 820 N N . VAL A 1 107 ? -4.297 3.221 -1.454 1.00 95.44 107 VAL A N 1
ATOM 821 C CA . VAL A 1 107 ? -2.868 3.219 -1.812 1.00 95.44 107 VAL A CA 1
ATOM 822 C C . VAL A 1 107 ? -2.566 4.334 -2.811 1.00 95.44 107 VAL A C 1
ATOM 824 O O . VAL A 1 107 ? -3.061 4.321 -3.935 1.00 95.44 107 VAL A O 1
ATOM 827 N N . ILE A 1 108 ? -1.705 5.276 -2.417 1.00 90.88 108 ILE A N 1
ATOM 828 C CA . ILE A 1 108 ? -1.253 6.373 -3.290 1.00 90.88 108 ILE A CA 1
ATOM 829 C C . ILE A 1 108 ? -0.028 5.964 -4.116 1.00 90.88 108 ILE A C 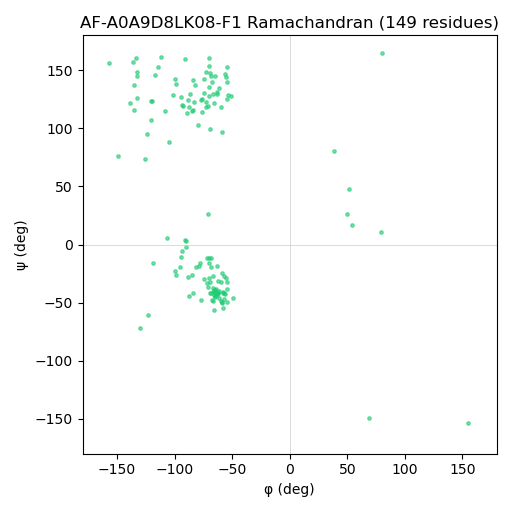1
ATOM 831 O O . ILE A 1 108 ? 0.064 6.283 -5.302 1.00 90.88 108 ILE A O 1
ATOM 835 N N . ALA A 1 109 ? 0.947 5.306 -3.484 1.00 88.19 109 ALA A N 1
ATOM 836 C CA . ALA A 1 109 ? 2.254 5.048 -4.075 1.00 88.19 109 ALA A CA 1
ATOM 837 C C . ALA A 1 109 ? 2.712 3.595 -3.839 1.00 88.19 109 ALA A C 1
ATOM 839 O O . ALA A 1 109 ? 2.613 3.114 -2.710 1.00 88.19 109 ALA A O 1
ATOM 840 N N . PRO A 1 110 ? 3.291 2.925 -4.855 1.00 89.50 110 PRO A N 1
ATOM 841 C CA . PRO A 1 110 ? 3.467 3.393 -6.234 1.00 89.50 110 PRO A CA 1
ATOM 842 C C . PRO A 1 110 ? 2.127 3.528 -6.980 1.00 89.50 110 PRO A C 1
ATOM 844 O O . PRO A 1 110 ? 1.243 2.689 -6.848 1.00 89.50 110 PRO A O 1
ATOM 847 N N . ALA A 1 111 ? 1.980 4.589 -7.777 1.00 89.31 111 ALA A N 1
ATOM 848 C CA . ALA A 1 111 ? 0.748 4.858 -8.515 1.00 89.31 111 ALA A CA 1
ATOM 849 C C . ALA A 1 111 ? 0.688 3.996 -9.784 1.00 89.31 111 ALA A C 1
ATOM 851 O O . ALA A 1 111 ? 1.344 4.308 -10.778 1.00 89.31 111 ALA A O 1
ATOM 852 N N . ALA A 1 112 ? -0.108 2.923 -9.771 1.00 91.25 112 ALA A N 1
ATOM 853 C CA . ALA A 1 112 ? -0.196 1.997 -10.903 1.00 91.25 112 ALA A CA 1
ATOM 854 C C . ALA A 1 112 ? -0.590 2.685 -12.223 1.00 91.25 112 ALA A C 1
ATOM 856 O O . ALA A 1 112 ? 0.047 2.442 -13.248 1.00 91.25 112 ALA A O 1
ATOM 857 N N . GLY A 1 113 ? -1.564 3.602 -12.204 1.00 88.38 113 GLY A N 1
ATOM 858 C CA . GLY A 1 113 ? -1.973 4.373 -13.391 1.00 88.38 113 GLY A CA 1
ATOM 859 C C . GLY A 1 113 ? -0.927 5.380 -13.894 1.00 88.38 113 GLY A C 1
ATOM 860 O O . GLY A 1 113 ? -1.028 5.898 -15.003 1.00 88.38 113 G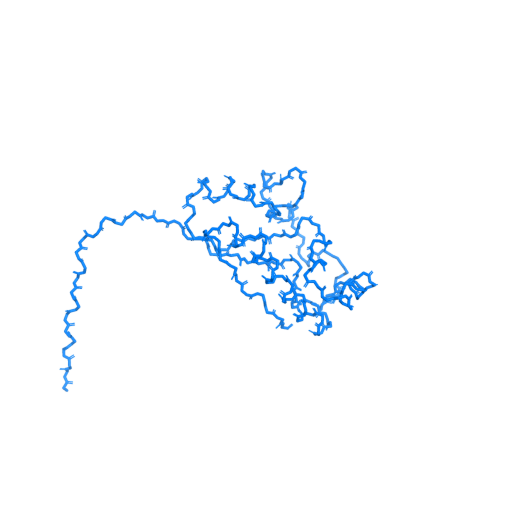LY A O 1
ATOM 861 N N . ALA A 1 114 ? 0.130 5.650 -13.120 1.00 88.12 114 ALA A N 1
ATOM 862 C CA . ALA A 1 114 ? 1.215 6.509 -13.584 1.00 88.12 114 ALA A CA 1
ATOM 863 C C . ALA A 1 114 ? 2.183 5.782 -14.529 1.00 88.12 114 ALA A C 1
ATOM 865 O O . ALA A 1 114 ? 2.914 6.461 -15.247 1.00 88.12 114 ALA A O 1
ATOM 866 N N . ALA A 1 115 ? 2.208 4.445 -14.552 1.00 91.31 115 ALA A N 1
ATOM 867 C CA . ALA A 1 115 ? 3.127 3.689 -15.398 1.00 91.31 115 ALA A CA 1
ATOM 868 C C . ALA A 1 115 ? 2.809 3.884 -16.890 1.00 91.31 115 ALA A C 1
ATOM 870 O O . ALA A 1 115 ? 1.672 3.698 -17.331 1.00 91.31 115 ALA A O 1
ATOM 871 N N . GLN A 1 116 ? 3.824 4.223 -17.692 1.00 90.94 116 GLN A N 1
ATOM 872 C CA . GLN A 1 116 ? 3.671 4.383 -19.144 1.00 90.94 116 GLN A CA 1
ATOM 873 C C . GLN A 1 116 ? 3.309 3.069 -19.851 1.00 90.94 116 GLN A C 1
ATOM 875 O O . GLN A 1 116 ? 2.470 3.063 -20.756 1.00 90.94 116 GLN A O 1
ATOM 880 N N . ASN A 1 117 ? 3.916 1.955 -19.431 1.00 93.75 117 ASN A N 1
ATOM 881 C CA . ASN A 1 117 ? 3.606 0.631 -19.960 1.00 93.75 117 ASN A CA 1
ATOM 882 C C . ASN A 1 117 ? 2.277 0.131 -19.370 1.00 93.75 117 ASN A C 1
ATOM 884 O O . ASN A 1 117 ? 2.184 -0.117 -18.169 1.00 93.75 117 ASN A O 1
ATOM 888 N N . LEU A 1 118 ? 1.259 -0.027 -20.222 1.00 94.88 118 LEU A N 1
ATOM 889 C CA . LEU A 1 118 ? -0.097 -0.407 -19.808 1.00 94.88 118 LEU A CA 1
ATOM 890 C C . LEU A 1 118 ? -0.162 -1.804 -19.182 1.00 94.88 118 LEU A C 1
ATOM 892 O O . LEU A 1 118 ? -0.852 -1.997 -18.183 1.00 94.88 118 LEU A O 1
ATOM 896 N N . ASP A 1 119 ? 0.596 -2.767 -19.704 1.00 96.38 119 ASP A N 1
ATOM 897 C CA . ASP A 1 119 ? 0.591 -4.112 -19.133 1.00 96.38 119 ASP A CA 1
ATOM 898 C C . ASP A 1 119 ? 1.321 -4.142 -17.778 1.00 96.38 119 ASP A C 1
ATOM 900 O O . ASP A 1 119 ? 0.937 -4.897 -16.881 1.00 96.38 119 ASP A O 1
ATOM 904 N N . TYR A 1 120 ? 2.358 -3.308 -17.606 1.00 96.31 120 TYR A N 1
ATOM 905 C CA . TYR A 1 120 ? 3.025 -3.145 -16.312 1.00 96.31 120 TYR A CA 1
ATOM 906 C C . TYR A 1 120 ? 2.102 -2.456 -15.306 1.00 96.31 120 TYR A C 1
ATOM 908 O O . TYR A 1 120 ? 2.016 -2.900 -14.164 1.00 96.31 120 TYR A O 1
ATOM 916 N N . SER A 1 121 ? 1.363 -1.430 -15.742 1.00 96.31 121 SER A N 1
ATOM 917 C CA . SER A 1 121 ? 0.332 -0.759 -14.944 1.00 96.31 121 SER A CA 1
ATOM 918 C C . SER A 1 121 ? -0.695 -1.761 -14.412 1.00 96.31 121 SER A C 1
ATOM 920 O O . SER A 1 121 ? -0.936 -1.821 -13.206 1.00 96.31 121 SER A O 1
ATOM 922 N N . ALA A 1 122 ? -1.233 -2.621 -15.283 1.00 97.31 122 ALA A N 1
ATOM 923 C CA . ALA A 1 122 ? -2.188 -3.656 -14.894 1.00 97.31 122 ALA A CA 1
ATOM 924 C C . ALA A 1 122 ? -1.586 -4.677 -13.914 1.00 97.31 122 ALA A C 1
ATOM 926 O O . ALA A 1 122 ? -2.229 -5.056 -12.931 1.00 97.31 122 ALA A O 1
ATOM 927 N N . ALA A 1 123 ? -0.342 -5.104 -14.146 1.00 97.69 123 ALA A N 1
ATOM 928 C CA . ALA A 1 123 ? 0.347 -6.027 -13.250 1.00 97.69 123 ALA A CA 1
ATOM 929 C C . ALA A 1 123 ? 0.628 -5.414 -11.874 1.00 97.69 123 ALA A C 1
ATOM 931 O O . ALA A 1 123 ? 0.454 -6.090 -10.862 1.00 97.69 123 ALA A O 1
ATOM 932 N N . LEU A 1 124 ? 1.017 -4.140 -11.830 1.00 97.19 124 LEU A N 1
ATOM 933 C CA . LEU A 1 124 ? 1.272 -3.418 -10.592 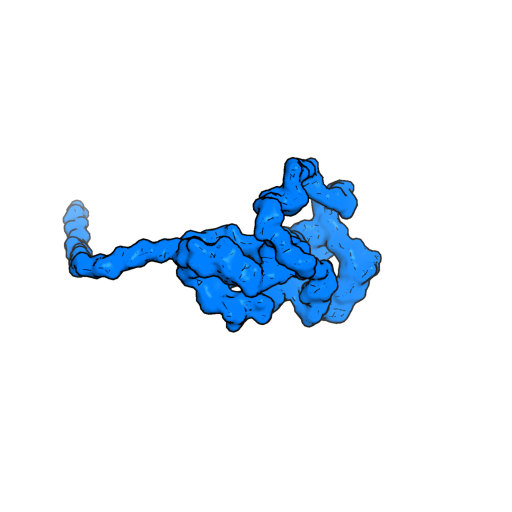1.00 97.19 124 LEU A CA 1
ATOM 934 C C . LEU A 1 124 ? -0.017 -3.153 -9.812 1.00 97.19 124 LEU A C 1
ATOM 936 O O . LEU A 1 124 ? -0.034 -3.355 -8.604 1.00 97.19 124 LEU A O 1
ATOM 940 N N . ALA A 1 125 ? -1.106 -2.770 -10.486 1.00 97.75 125 ALA A N 1
ATOM 941 C CA . ALA A 1 125 ? -2.416 -2.615 -9.855 1.00 97.75 125 ALA A CA 1
ATOM 942 C C . ALA A 1 125 ? -2.859 -3.921 -9.178 1.00 97.75 125 ALA A C 1
ATOM 944 O O . ALA A 1 125 ? -3.225 -3.922 -8.003 1.00 97.75 125 ALA A O 1
ATOM 945 N N . ARG A 1 126 ? -2.737 -5.054 -9.885 1.00 98.25 126 ARG A N 1
ATOM 946 C CA . ARG A 1 126 ? -2.992 -6.377 -9.302 1.00 98.25 126 ARG A CA 1
ATOM 947 C C . ARG A 1 126 ? -2.081 -6.650 -8.105 1.00 98.25 126 ARG A C 1
ATOM 949 O O . ARG A 1 126 ? -2.588 -7.030 -7.057 1.00 98.25 126 ARG A O 1
ATOM 956 N N . ALA A 1 127 ? -0.774 -6.441 -8.246 1.00 98.25 127 ALA A N 1
ATOM 957 C CA . ALA A 1 127 ? 0.191 -6.688 -7.178 1.00 98.25 127 ALA A CA 1
ATOM 958 C C . ALA A 1 127 ? -0.118 -5.873 -5.911 1.00 98.25 127 ALA A C 1
ATOM 960 O O . ALA A 1 127 ? -0.059 -6.411 -4.811 1.00 98.25 127 ALA A O 1
ATOM 961 N N . LEU A 1 128 ? -0.507 -4.602 -6.058 1.00 98.12 128 LEU A N 1
ATOM 962 C CA . LEU A 1 128 ? -0.891 -3.744 -4.935 1.00 98.12 128 LEU A CA 1
ATOM 963 C C . LEU A 1 128 ? -2.179 -4.221 -4.263 1.00 98.12 128 LEU A C 1
ATOM 965 O O . LEU A 1 128 ? -2.274 -4.164 -3.043 1.00 98.12 128 LEU A O 1
ATOM 969 N N . ASN A 1 129 ? -3.156 -4.714 -5.024 1.00 98.44 129 ASN A N 1
ATOM 970 C CA . ASN A 1 129 ? -4.374 -5.288 -4.448 1.00 98.44 129 ASN A CA 1
ATOM 971 C C . ASN A 1 129 ? -4.078 -6.561 -3.640 1.00 98.44 129 ASN A C 1
ATOM 973 O O . ASN A 1 129 ? -4.558 -6.686 -2.516 1.00 98.44 129 ASN A O 1
ATOM 977 N N . GLU A 1 130 ? -3.251 -7.468 -4.168 1.00 98.56 130 GLU A N 1
ATOM 978 C CA . GLU A 1 130 ? -2.828 -8.682 -3.449 1.00 98.56 130 GLU A CA 1
ATOM 979 C C . GLU A 1 130 ? -2.028 -8.331 -2.184 1.00 98.56 130 GLU A C 1
ATOM 981 O O . GLU A 1 130 ? -2.295 -8.868 -1.111 1.00 98.56 130 GLU A O 1
ATOM 986 N N . TRP A 1 131 ? -1.102 -7.372 -2.285 1.00 98.62 131 TRP A N 1
ATOM 987 C CA . TRP A 1 131 ? -0.323 -6.871 -1.151 1.00 98.62 131 TRP A CA 1
ATOM 988 C C . TRP A 1 131 ? -1.206 -6.242 -0.066 1.00 98.62 131 TRP A C 1
ATOM 990 O O . TRP A 1 131 ? -1.048 -6.559 1.110 1.00 98.62 131 TRP A O 1
ATOM 1000 N N . GLN A 1 132 ? -2.170 -5.392 -0.437 1.00 98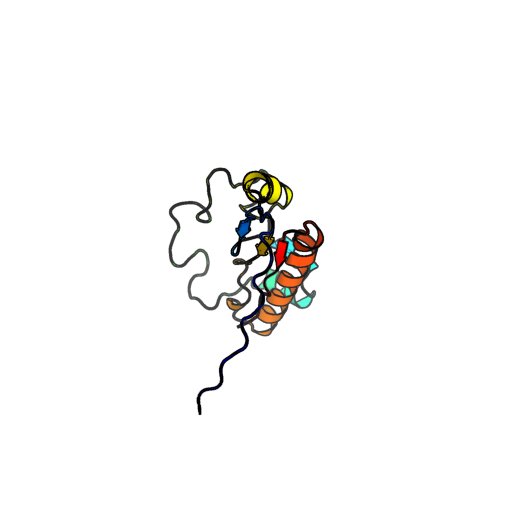.44 132 GLN A N 1
ATOM 1001 C CA . GLN A 1 132 ? -3.117 -4.802 0.516 1.00 98.44 132 GLN A CA 1
ATOM 1002 C C . GLN A 1 132 ? -3.889 -5.880 1.282 1.00 98.44 132 GLN A C 1
ATOM 1004 O O . GLN A 1 132 ? -4.103 -5.755 2.488 1.00 98.44 132 GLN A O 1
ATOM 1009 N N . VAL A 1 133 ? -4.323 -6.938 0.595 1.00 98.44 133 VAL A N 1
ATOM 1010 C CA . VAL A 1 133 ? -5.020 -8.048 1.246 1.00 98.44 133 VAL A CA 1
ATOM 1011 C C . VAL A 1 133 ? -4.076 -8.775 2.193 1.00 98.44 133 VAL A C 1
ATOM 1013 O O . VAL A 1 133 ? -4.384 -8.864 3.377 1.00 98.44 133 VAL A O 1
ATOM 1016 N N . ALA A 1 134 ? -2.940 -9.251 1.685 1.00 98.56 134 ALA A N 1
ATOM 1017 C CA . ALA A 1 134 ? -2.021 -10.114 2.415 1.00 98.56 134 ALA A CA 1
ATOM 1018 C C . ALA A 1 134 ? -1.360 -9.421 3.611 1.00 98.56 134 ALA A C 1
ATOM 1020 O O . ALA A 1 134 ? -1.190 -10.038 4.662 1.00 98.56 134 ALA A O 1
ATOM 1021 N N . GLU A 1 135 ? -0.986 -8.148 3.467 1.00 97.94 135 GLU A N 1
ATOM 1022 C CA . GLU A 1 135 ? -0.205 -7.444 4.481 1.00 97.94 135 GLU A CA 1
ATOM 1023 C C . GLU A 1 135 ? -1.047 -6.622 5.456 1.00 97.94 135 GLU A C 1
ATOM 1025 O O . GLU A 1 135 ? -0.564 -6.342 6.554 1.00 97.94 135 GLU A O 1
ATOM 1030 N N . TRP A 1 136 ? -2.295 -6.295 5.097 1.00 98.38 136 TRP A N 1
ATOM 1031 C CA . TRP A 1 136 ? -3.153 -5.397 5.876 1.00 98.38 136 TRP A CA 1
ATOM 1032 C C . TRP A 1 136 ? -4.544 -5.976 6.135 1.00 98.38 136 TRP A C 1
ATOM 1034 O O . TRP A 1 136 ? -4.853 -6.364 7.262 1.00 98.38 136 TRP A O 1
ATOM 1044 N N . ALA A 1 137 ? -5.400 -6.057 5.111 1.00 98.25 137 ALA A N 1
ATOM 1045 C CA . ALA A 1 137 ? -6.828 -6.330 5.303 1.00 98.25 137 ALA A CA 1
ATOM 1046 C C . ALA A 1 137 ? -7.120 -7.738 5.848 1.00 98.25 137 ALA A C 1
ATOM 1048 O O . ALA A 1 137 ? -8.132 -7.935 6.519 1.00 98.25 137 ALA A O 1
ATOM 1049 N N . SER A 1 138 ? -6.250 -8.722 5.593 1.00 98.38 138 SER A N 1
ATOM 1050 C CA . SER A 1 138 ? -6.375 -10.057 6.191 1.00 98.38 138 SER A CA 1
ATOM 1051 C C . SER A 1 138 ? -5.893 -10.119 7.643 1.00 98.38 138 SER A C 1
ATOM 1053 O O . SER A 1 138 ? -6.184 -11.097 8.328 1.00 98.38 138 SER A O 1
ATOM 1055 N N . LYS A 1 139 ? -5.133 -9.119 8.105 1.00 98.69 139 LYS A N 1
ATOM 1056 C CA . LYS A 1 139 ? -4.525 -9.073 9.444 1.00 98.69 139 LYS A CA 1
ATOM 1057 C C . LYS A 1 139 ? -5.308 -8.203 10.429 1.00 98.69 139 LYS A C 1
ATOM 1059 O O . LYS A 1 139 ? -5.210 -8.431 11.630 1.00 98.69 139 LYS A O 1
ATOM 1064 N N . ASP A 1 140 ? -6.107 -7.253 9.942 1.00 98.56 140 ASP A N 1
ATOM 1065 C CA . ASP A 1 140 ? -7.003 -6.443 10.770 1.00 98.56 140 ASP A CA 1
ATOM 1066 C C . ASP A 1 140 ? -8.391 -6.313 10.126 1.00 98.56 140 ASP A C 1
ATOM 1068 O O . ASP A 1 140 ? -8.565 -5.711 9.065 1.00 98.56 140 ASP A O 1
ATOM 1072 N N . SER A 1 141 ? -9.404 -6.866 10.799 1.00 98.25 141 SER A N 1
ATOM 1073 C CA . SER A 1 141 ? -10.779 -6.922 10.291 1.00 98.25 141 SER A CA 1
ATOM 1074 C C . SER A 1 141 ? -11.442 -5.554 10.087 1.00 98.25 141 SER A C 1
ATOM 1076 O O . SER A 1 141 ? -12.410 -5.472 9.321 1.00 98.25 141 SER A O 1
ATOM 1078 N N . ARG A 1 142 ? -10.918 -4.491 10.711 1.00 98.56 142 ARG A N 1
ATOM 1079 C CA . ARG A 1 142 ? -11.397 -3.111 10.537 1.00 98.56 142 ARG A CA 1
ATOM 1080 C C . ARG A 1 142 ? -11.056 -2.561 9.157 1.00 98.56 142 ARG A C 1
ATOM 1082 O O . ARG A 1 142 ? -11.784 -1.722 8.633 1.00 98.56 142 ARG A O 1
ATOM 1089 N N . LEU A 1 143 ? -9.972 -3.041 8.550 1.00 98.75 143 LEU A N 1
ATOM 1090 C CA . LEU A 1 143 ? -9.461 -2.525 7.286 1.00 98.75 143 LEU A CA 1
ATOM 1091 C C . LEU A 1 143 ? -10.173 -3.159 6.082 1.00 98.75 143 LEU A C 1
ATOM 1093 O O . LEU A 1 143 ? -10.493 -4.355 6.060 1.00 98.75 143 LEU A O 1
ATOM 1097 N N . LYS A 1 144 ? -10.423 -2.341 5.057 1.00 98.44 144 LYS A N 1
ATOM 1098 C CA . LYS A 1 144 ? -10.963 -2.735 3.750 1.00 98.44 144 LYS A CA 1
ATOM 1099 C C . LYS A 1 144 ? -10.135 -2.084 2.651 1.00 98.44 144 LYS A C 1
ATOM 1101 O O . LYS A 1 144 ? -9.962 -0.871 2.641 1.00 98.44 144 LYS A O 1
ATOM 1106 N N . ALA A 1 145 ? -9.631 -2.890 1.725 1.00 97.81 145 ALA A N 1
ATOM 1107 C CA . ALA A 1 145 ? -8.843 -2.398 0.603 1.00 97.81 145 ALA A CA 1
ATOM 1108 C C . ALA A 1 145 ? -9.751 -1.777 -0.464 1.00 97.81 145 ALA A C 1
ATOM 1110 O O . ALA A 1 145 ? -10.650 -2.453 -0.971 1.00 97.81 145 ALA A O 1
ATOM 1111 N N . SER A 1 146 ? -9.503 -0.519 -0.837 1.00 97.69 146 SER A N 1
ATOM 1112 C CA . SER A 1 146 ? -9.989 -0.028 -2.125 1.00 97.69 146 SER A CA 1
ATOM 1113 C C . SER A 1 146 ? -9.216 -0.714 -3.256 1.00 97.69 146 SER A C 1
ATOM 1115 O O . SER A 1 146 ? -8.046 -1.090 -3.115 1.00 97.69 146 SER A O 1
ATOM 1117 N N . ILE A 1 147 ? -9.896 -0.925 -4.382 1.00 97.31 147 ILE A N 1
ATOM 1118 C CA . ILE A 1 147 ? -9.318 -1.631 -5.523 1.00 97.31 147 ILE A CA 1
ATOM 1119 C C . ILE A 1 147 ? -8.521 -0.633 -6.355 1.00 97.31 147 ILE A C 1
ATOM 1121 O O . ILE A 1 147 ? -9.083 0.273 -6.969 1.00 97.31 147 ILE A O 1
ATOM 1125 N N . VAL A 1 148 ? -7.212 -0.845 -6.423 1.00 97.56 148 VAL A N 1
ATOM 1126 C CA . VAL A 1 148 ? -6.342 -0.153 -7.368 1.00 97.56 148 VAL A CA 1
ATOM 1127 C C . VAL A 1 148 ? -6.652 -0.671 -8.769 1.00 97.56 148 VAL A C 1
ATOM 1129 O O . VAL A 1 148 ? -6.627 -1.880 -9.014 1.00 97.56 148 VAL A O 1
ATOM 1132 N N . ILE A 1 149 ? -6.922 0.245 -9.694 1.00 95.81 149 ILE A N 1
ATOM 1133 C CA . ILE A 1 149 ? -7.169 -0.053 -11.107 1.00 95.81 149 ILE A CA 1
ATOM 1134 C C . ILE A 1 149 ? -6.096 0.600 -11.989 1.00 95.81 149 ILE A C 1
ATOM 1136 O O . ILE A 1 149 ? -5.613 1.686 -11.654 1.00 95.81 149 ILE A O 1
ATOM 1140 N N . PRO A 1 150 ? -5.707 -0.035 -13.107 1.00 93.06 150 PRO A N 1
ATOM 1141 C CA . PRO A 1 150 ? -4.904 0.624 -14.129 1.00 93.06 150 PRO A CA 1
ATOM 1142 C C . PRO A 1 150 ? -5.776 1.603 -14.929 1.00 93.06 150 PRO A C 1
ATOM 1144 O O . PRO A 1 150 ? -6.937 1.300 -15.217 1.00 93.06 150 PRO A O 1
ATOM 1147 N N . TYR A 1 151 ? -5.221 2.758 -15.297 1.00 83.81 151 TYR A N 1
ATOM 1148 C CA . TYR A 1 151 ? -5.862 3.767 -16.147 1.00 83.81 151 TYR A CA 1
ATOM 1149 C C . TYR A 1 151 ? -4.837 4.488 -17.028 1.00 83.81 151 TYR A C 1
ATOM 1151 O O . TYR A 1 151 ? -3.627 4.439 -16.699 1.00 83.81 151 TYR A O 1
#

Nearest PDB structures (foldseek):
  8fum-assembly1_H  TM=8.601E-01  e=1.288E-11  Rhodococcus wratislaviensis NBRC 100605
  8sma-assembly2_J  TM=8.510E-01  e=8.481E-10  Litorilinea aerophila
  8sm9-assembly2_H  TM=8.296E-01  e=8.084E-09  Cytobacillus firmus DS1
  8sm7-assembly2_G  TM=8.309E-01  e=8.218E-08  Paenibacillus sp. Y412MC10
  8sm8-assembly2_J  TM=8.198E-01  e=3.857E-07  Afipia carboxidovorans OM5

Radius of gyration: 20.38 Å; Cα contacts (8 Å, |Δi|>4): 175; chains: 1; bounding box: 70×34×42 Å

Secondary structure (DSSP, 8-state):
---PPPPPPPPP---PPP-EEEEEE----SSGGGGGGGS-HHHHHHHHHHTT-BSSS-SSS-SS--SSGGG--TT---TTS-TT--HHHHIIIIIITTTEEEEEE---SS-GGGBSSHHHHHHHHHHHHHHHIIIIITT-TTEEE------

Solvent-accessible surface area (backbone atoms only — not comparable to full-atom values): 9152 Å² total; per-residue (Å²): 136,87,81,83,76,79,82,73,82,77,76,74,94,67,92,75,78,93,73,38,70,45,80,75,36,53,52,35,64,53,46,88,70,72,52,44,89,51,37,60,67,75,52,42,54,44,40,74,74,65,51,67,52,56,79,55,93,65,91,69,79,65,100,67,82,64,99,38,78,90,71,51,64,89,86,47,56,50,98,86,49,42,58,43,34,46,67,70,58,44,38,57,72,45,36,60,70,63,51,45,59,34,36,29,33,47,74,64,58,85,51,26,43,38,27,63,52,63,70,57,9,43,47,44,13,51,19,51,42,52,44,41,38,73,72,41,32,74,75,38,86,40,40,41,70,56,81,57,62,53,100

Mean predicted aligned error: 6.69 Å

pLDDT: mean 90.84, std 9.67, range [49.5, 98.75]

Foldseek 3Di:
DDDDDPDDDDPPDDPDDDADAAAEAEADAQDPCVLVVLFDPVLNVVCVVPNQQFPDPDPDDDPDDDPDVVVDDPVQQDPRGGRNHDQVSCCVVPCVVRRHQAYEYDHDPPQLQRGPDQVSSARSLRSVVVCCCPVPCVVDVRYDYDRRDHD